Protein AF-A0AA51CEB9-F1 (afdb_monomer_lite)

Sequence (154 aa):
MEEKLNSEQMKLLSGMMGAEGSDALRMMERIDRLRRLFGNTETQKSQEIQTNEASVPESPFGSDRGENILFSAIPFLDLEFQKNIFVIARLMELRRVLDGTKLEVRERQEDPAFRRHNMLRAVRPFLKTEEKAQIDSMLKIMEVKDILARKEGQ

Structure (mmCIF, N/CA/C/O backbone):
data_AF-A0AA51CEB9-F1
#
_entry.id   AF-A0AA51CEB9-F1
#
loop_
_atom_site.group_PDB
_atom_site.id
_atom_site.type_symbol
_atom_site.label_atom_id
_atom_site.label_alt_id
_atom_site.label_comp_id
_atom_site.label_asym_id
_atom_site.label_entity_id
_atom_site.label_seq_id
_atom_site.pdbx_PDB_ins_code
_atom_site.Cartn_x
_atom_site.Cartn_y
_atom_site.Cartn_z
_atom_site.occupancy
_atom_site.B_iso_or_equiv
_atom_site.auth_seq_id
_atom_site.auth_comp_id
_atom_site.auth_asym_id
_atom_site.auth_atom_id
_atom_site.pdbx_PDB_model_num
ATOM 1 N N . MET A 1 1 ? 46.979 26.161 -75.663 1.00 54.78 1 MET A N 1
ATOM 2 C CA . MET A 1 1 ? 46.659 25.828 -74.254 1.00 54.78 1 MET A CA 1
ATOM 3 C C . MET A 1 1 ? 45.313 26.424 -73.812 1.00 54.78 1 MET A C 1
ATOM 5 O O . MET A 1 1 ? 45.089 26.566 -72.622 1.00 54.78 1 MET A O 1
ATOM 9 N N . GLU A 1 2 ? 44.380 26.707 -74.731 1.00 52.12 2 GLU A N 1
ATOM 10 C CA . GLU A 1 2 ? 43.122 27.411 -74.403 1.00 52.12 2 GLU A CA 1
ATOM 11 C C . GLU A 1 2 ? 41.864 26.532 -74.560 1.00 52.12 2 GLU A C 1
ATOM 13 O O . GLU A 1 2 ? 40.857 26.775 -73.905 1.00 52.12 2 GLU A O 1
ATOM 18 N N . GLU A 1 3 ? 41.926 25.427 -75.314 1.00 53.91 3 GLU A N 1
ATOM 19 C CA . GLU A 1 3 ? 40.773 24.522 -75.496 1.00 53.91 3 GLU A CA 1
ATOM 20 C C . GLU A 1 3 ? 40.435 23.671 -74.259 1.00 53.91 3 GLU A C 1
ATOM 22 O O . GLU A 1 3 ? 39.280 23.297 -74.055 1.00 53.91 3 GLU A O 1
ATOM 27 N N . LYS A 1 4 ? 41.415 23.380 -73.389 1.00 54.91 4 LYS A N 1
ATOM 28 C CA . LYS A 1 4 ? 41.184 22.550 -72.191 1.00 54.91 4 LYS A CA 1
ATOM 29 C C . LYS A 1 4 ? 40.347 23.273 -71.130 1.00 54.91 4 LYS A C 1
ATOM 31 O O . LYS A 1 4 ? 39.456 22.654 -70.554 1.00 54.91 4 LYS A O 1
ATOM 36 N N . LEU A 1 5 ? 40.566 24.576 -70.943 1.00 53.81 5 LEU A N 1
ATOM 37 C CA . LEU A 1 5 ? 39.821 25.404 -69.984 1.00 53.81 5 LEU A CA 1
ATOM 38 C C . LEU A 1 5 ? 38.348 25.564 -70.389 1.00 53.81 5 LEU A C 1
ATOM 40 O O . LEU A 1 5 ? 37.462 25.496 -69.539 1.00 53.81 5 LEU A O 1
ATOM 44 N N . ASN A 1 6 ? 38.073 25.675 -71.691 1.00 59.41 6 ASN A N 1
ATOM 45 C CA . ASN A 1 6 ? 36.706 25.796 -72.199 1.00 59.41 6 ASN A CA 1
ATOM 46 C C . ASN A 1 6 ? 35.912 24.482 -72.048 1.00 59.41 6 ASN A C 1
ATOM 48 O O . ASN A 1 6 ? 34.707 24.495 -71.814 1.00 59.41 6 ASN A O 1
ATOM 52 N N . SER A 1 7 ? 36.592 23.329 -72.109 1.00 58.00 7 SER A N 1
ATOM 53 C CA . SER A 1 7 ? 35.965 22.017 -71.896 1.00 58.00 7 SER A CA 1
ATOM 54 C C . SER A 1 7 ? 35.548 21.772 -70.440 1.00 58.00 7 SER A C 1
ATOM 56 O O . SER A 1 7 ? 34.524 21.137 -70.189 1.00 58.00 7 SER A O 1
ATOM 58 N N . GLU A 1 8 ? 36.306 22.298 -69.474 1.00 62.88 8 GLU A N 1
ATOM 59 C CA . GLU A 1 8 ? 35.982 22.188 -68.048 1.00 62.88 8 GLU A CA 1
ATOM 60 C C . GLU A 1 8 ? 34.875 23.161 -67.650 1.00 62.88 8 GLU A C 1
ATOM 62 O O . GLU A 1 8 ? 33.958 22.767 -66.932 1.00 62.88 8 GLU A O 1
ATOM 67 N N . GLN A 1 9 ? 34.885 24.382 -68.193 1.00 58.59 9 GLN A N 1
ATOM 68 C CA . GLN A 1 9 ? 33.784 25.330 -68.020 1.00 58.59 9 GLN A CA 1
ATOM 69 C C . GLN A 1 9 ? 32.494 24.828 -68.683 1.00 58.59 9 GLN A C 1
ATOM 71 O O . GLN A 1 9 ? 31.437 24.890 -68.059 1.00 58.59 9 GLN A O 1
ATOM 76 N N . MET A 1 10 ? 32.569 24.222 -69.877 1.00 57.03 10 MET A N 1
ATOM 77 C CA . MET A 1 10 ? 31.415 23.559 -70.497 1.00 57.03 10 MET A CA 1
ATOM 78 C C . MET A 1 10 ? 30.937 22.329 -69.715 1.00 57.03 10 MET A C 1
ATOM 80 O O . MET A 1 10 ? 29.734 22.097 -69.652 1.00 57.03 10 MET A O 1
ATOM 84 N N . LYS A 1 11 ? 31.823 21.559 -69.066 1.00 61.34 11 LYS A N 1
ATOM 85 C CA . LYS A 1 11 ? 31.421 20.464 -68.161 1.00 61.34 11 LYS A CA 1
ATOM 86 C C . LYS A 1 11 ? 30.757 20.976 -66.881 1.00 61.34 11 LYS A C 1
ATOM 88 O O . LYS A 1 11 ? 29.799 20.359 -66.424 1.00 61.34 11 LYS A O 1
ATOM 93 N N . LEU A 1 12 ? 31.222 22.100 -66.331 1.00 63.62 12 LEU A N 1
ATOM 94 C CA . LEU A 1 12 ? 30.624 22.739 -65.154 1.00 63.62 12 LEU A CA 1
ATOM 95 C C . LEU A 1 12 ? 29.231 23.315 -65.472 1.00 63.62 12 LEU A C 1
ATOM 97 O O . LEU A 1 12 ? 28.290 23.096 -64.715 1.00 63.62 12 LEU A O 1
ATOM 101 N N . LEU A 1 13 ? 29.080 23.975 -66.629 1.00 55.34 13 LEU A N 1
ATOM 102 C CA . LEU A 1 13 ? 27.797 24.488 -67.133 1.00 55.34 13 LEU A CA 1
ATOM 103 C C . LEU A 1 13 ? 26.829 23.364 -67.530 1.00 55.34 13 LEU A C 1
ATOM 105 O O . LEU A 1 13 ? 25.642 23.448 -67.229 1.00 55.34 13 LEU A O 1
ATOM 109 N N . SER A 1 14 ? 27.328 22.277 -68.128 1.00 56.69 14 SER A N 1
ATOM 110 C CA . SER A 1 14 ? 26.536 21.069 -68.407 1.00 56.69 14 SER A CA 1
ATOM 111 C C . SER A 1 14 ? 26.065 20.390 -67.108 1.00 56.69 14 SER A C 1
ATOM 113 O O . SER A 1 14 ? 24.947 19.883 -67.042 1.00 56.69 14 SER A O 1
ATOM 115 N N . GLY A 1 15 ? 26.854 20.486 -66.029 1.00 55.94 15 GLY A N 1
ATOM 116 C CA . GLY A 1 15 ? 26.456 20.080 -64.678 1.00 55.94 15 GLY A CA 1
ATOM 117 C C . GLY A 1 15 ? 25.371 20.957 -64.038 1.00 55.94 15 GLY A C 1
ATOM 118 O O . GLY A 1 15 ? 24.611 20.454 -63.217 1.00 55.94 15 GLY A O 1
ATOM 119 N N . MET A 1 16 ? 25.256 22.232 -64.428 1.00 53.00 16 MET A N 1
ATOM 120 C CA . MET A 1 16 ? 24.233 23.159 -63.914 1.00 53.00 16 MET A CA 1
ATOM 121 C C . MET A 1 16 ? 22.966 23.239 -64.784 1.00 53.00 16 MET A C 1
ATOM 123 O O . MET A 1 16 ? 21.925 23.638 -64.275 1.00 53.00 16 MET A O 1
ATOM 127 N N . MET A 1 17 ? 23.012 22.832 -66.061 1.00 54.06 17 MET A N 1
ATOM 128 C CA . MET A 1 17 ? 21.844 22.805 -66.967 1.00 54.06 17 MET A CA 1
ATOM 129 C C . MET A 1 17 ? 21.327 21.393 -67.308 1.00 54.06 17 MET A C 1
ATOM 131 O O . MET A 1 17 ? 20.295 21.265 -67.960 1.00 54.06 17 MET A O 1
ATOM 135 N N . GLY A 1 18 ? 22.000 20.326 -66.862 1.00 56.22 18 GLY A N 1
ATOM 136 C CA . GLY A 1 18 ? 21.572 18.924 -67.031 1.00 56.22 18 GLY A CA 1
ATOM 137 C C . GLY A 1 18 ? 20.914 18.296 -65.791 1.00 56.22 18 GLY A C 1
ATOM 138 O O . GLY A 1 18 ? 20.774 17.070 -65.703 1.00 56.22 18 GLY A O 1
ATOM 139 N N . ALA A 1 19 ? 20.559 19.116 -64.802 1.00 54.28 19 ALA A N 1
ATOM 140 C CA . ALA A 1 19 ? 20.252 18.682 -63.439 1.00 54.28 19 ALA A CA 1
ATOM 141 C C . ALA A 1 19 ? 18.761 18.432 -63.148 1.00 54.28 19 ALA A C 1
ATOM 143 O O . ALA A 1 19 ? 18.411 18.214 -62.000 1.00 54.28 19 ALA A O 1
ATOM 144 N N . GLU A 1 20 ? 17.870 18.406 -64.142 1.00 53.31 20 GLU A N 1
ATOM 145 C CA . GLU A 1 20 ? 16.458 18.063 -63.873 1.00 53.31 20 GLU A CA 1
ATOM 146 C C . GLU A 1 20 ? 16.158 16.566 -64.079 1.00 53.31 20 GLU A C 1
ATOM 148 O O . GLU A 1 20 ? 15.314 15.998 -63.391 1.00 53.31 20 GLU A O 1
ATOM 153 N N . GLY A 1 21 ? 16.905 15.878 -64.955 1.00 52.78 21 GLY A N 1
ATOM 154 C CA . GLY A 1 21 ? 16.764 14.428 -65.177 1.00 52.78 21 GLY A CA 1
ATOM 155 C C . GLY A 1 21 ? 17.801 13.567 -64.445 1.00 52.78 21 GLY A C 1
ATOM 156 O O . GLY A 1 21 ? 17.512 12.437 -64.050 1.00 52.78 21 GLY A O 1
ATOM 157 N N . SER A 1 22 ? 19.015 14.089 -64.237 1.00 59.44 22 SER A N 1
ATOM 158 C CA . SER A 1 22 ? 20.111 13.349 -63.590 1.00 59.44 22 SER A CA 1
ATOM 159 C C . SER A 1 22 ? 19.979 13.300 -62.067 1.00 59.44 22 SER A C 1
A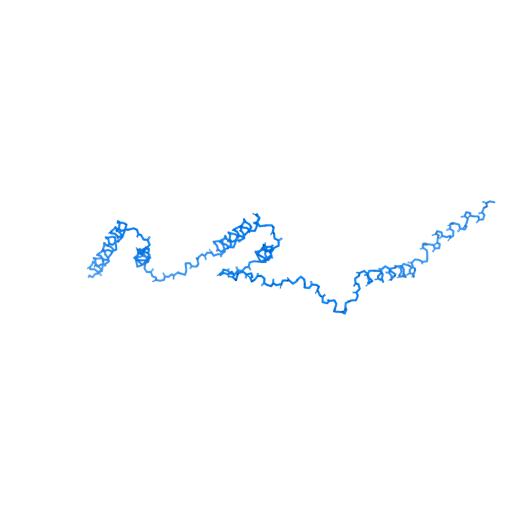TOM 161 O O . SER A 1 22 ? 20.295 12.270 -61.465 1.00 59.44 22 SER A O 1
ATOM 163 N N . ASP A 1 23 ? 19.438 14.356 -61.452 1.00 62.22 23 ASP A N 1
ATOM 164 C CA . ASP A 1 23 ? 19.092 14.350 -60.030 1.00 62.22 23 ASP A CA 1
ATOM 165 C C . ASP A 1 23 ? 17.928 13.406 -59.747 1.00 62.22 23 ASP A C 1
ATOM 167 O O . ASP A 1 23 ? 17.982 12.679 -58.760 1.00 62.22 23 ASP A O 1
ATOM 171 N N . ALA A 1 24 ? 16.942 13.302 -60.645 1.00 65.19 24 ALA A N 1
ATOM 172 C CA . ALA A 1 24 ? 15.870 12.316 -60.524 1.00 65.19 24 ALA A CA 1
ATOM 173 C C . ALA A 1 24 ? 16.406 10.874 -60.580 1.00 65.19 24 ALA A C 1
ATOM 175 O O . ALA A 1 24 ? 16.020 10.048 -59.758 1.00 65.19 24 ALA A O 1
ATOM 176 N N . LEU A 1 25 ? 17.350 10.574 -61.482 1.00 70.25 25 LEU A N 1
ATOM 177 C CA . LEU A 1 25 ? 17.978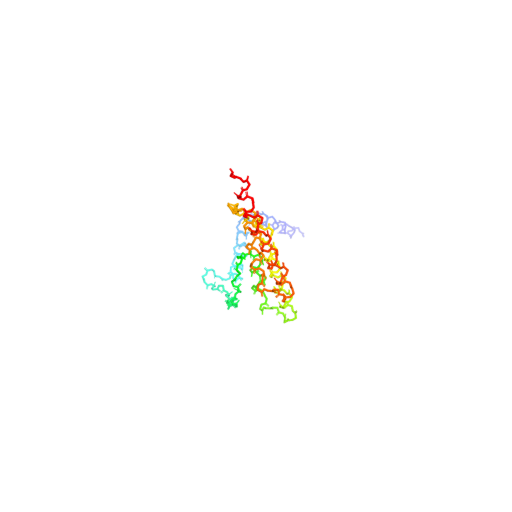 9.248 -61.577 1.00 70.25 25 LEU A CA 1
ATOM 178 C C . LEU A 1 25 ? 18.868 8.935 -60.368 1.00 70.25 25 LEU A C 1
ATOM 180 O O . LEU A 1 25 ? 18.806 7.833 -59.829 1.00 70.25 25 LEU A O 1
ATOM 184 N N . ARG A 1 26 ? 19.652 9.906 -59.885 1.00 71.12 26 ARG A N 1
ATOM 185 C CA . ARG A 1 26 ? 20.446 9.758 -58.653 1.00 71.12 26 ARG A CA 1
ATOM 186 C C . ARG A 1 26 ? 19.570 9.618 -57.416 1.00 71.12 26 ARG A C 1
ATOM 188 O O . ARG A 1 26 ? 19.906 8.863 -56.505 1.00 71.12 26 ARG A O 1
ATOM 195 N N . MET A 1 27 ? 18.457 10.339 -57.362 1.00 72.75 27 MET A N 1
ATOM 196 C CA . MET A 1 27 ? 17.473 10.236 -56.292 1.00 72.75 27 MET A CA 1
ATOM 197 C C . MET A 1 27 ? 16.765 8.882 -56.345 1.00 72.75 27 MET A C 1
ATOM 199 O O . MET A 1 27 ? 16.615 8.252 -55.305 1.00 72.75 27 MET A O 1
ATOM 203 N N . MET A 1 28 ? 16.436 8.382 -57.536 1.00 76.75 28 MET A N 1
ATOM 204 C CA . MET A 1 28 ? 15.872 7.048 -57.744 1.00 76.75 28 MET A CA 1
ATOM 205 C C . MET A 1 28 ? 16.865 5.947 -57.344 1.00 76.75 28 MET A C 1
ATOM 207 O O . MET A 1 28 ? 16.482 5.022 -56.640 1.00 76.75 28 MET A O 1
ATOM 211 N N . GLU A 1 29 ? 18.156 6.094 -57.653 1.00 76.62 29 GLU A N 1
ATOM 212 C CA . GLU A 1 29 ? 19.204 5.168 -57.203 1.00 76.62 29 GLU A CA 1
ATOM 213 C C . GLU A 1 29 ? 19.377 5.191 -55.673 1.00 76.62 29 GLU A C 1
ATOM 215 O O . GLU A 1 29 ? 19.557 4.151 -55.037 1.00 76.62 29 GLU A O 1
ATOM 220 N N . ARG A 1 30 ? 19.288 6.373 -55.047 1.00 79.38 30 ARG A N 1
ATOM 221 C CA . ARG A 1 30 ? 19.275 6.510 -53.581 1.00 79.38 30 ARG A CA 1
ATOM 222 C C . ARG A 1 30 ? 18.029 5.873 -52.973 1.00 79.38 30 ARG A C 1
ATOM 224 O O . ARG A 1 30 ? 18.155 5.206 -51.953 1.00 79.38 30 ARG A O 1
ATOM 231 N N . ILE A 1 31 ? 16.863 6.035 -53.598 1.00 77.56 31 ILE A N 1
ATOM 232 C CA . ILE A 1 31 ? 15.609 5.391 -53.192 1.00 77.56 31 ILE A CA 1
ATOM 233 C C . ILE A 1 31 ? 15.717 3.876 -53.347 1.00 77.56 31 ILE A C 1
ATOM 235 O O . ILE A 1 31 ? 15.295 3.173 -52.444 1.00 77.56 31 ILE A O 1
ATOM 239 N N . ASP A 1 32 ? 16.340 3.357 -54.404 1.00 77.75 32 ASP A N 1
ATOM 240 C CA . ASP A 1 32 ? 16.571 1.920 -54.575 1.00 77.75 32 ASP A CA 1
ATOM 241 C C . ASP A 1 32 ? 17.569 1.369 -53.553 1.00 77.75 32 ASP A C 1
ATOM 243 O O . ASP A 1 32 ? 17.373 0.278 -53.020 1.00 77.75 32 ASP A O 1
ATOM 247 N N . ARG A 1 33 ? 18.623 2.121 -53.212 1.00 79.19 33 ARG A N 1
ATOM 248 C CA . ARG A 1 33 ? 19.543 1.748 -52.124 1.00 79.19 33 ARG A CA 1
ATOM 249 C C . ARG A 1 33 ? 18.846 1.776 -50.767 1.00 79.19 33 ARG A C 1
ATOM 251 O O . ARG A 1 33 ? 19.018 0.836 -50.000 1.00 79.19 33 ARG A O 1
ATOM 258 N N . LEU A 1 34 ? 18.033 2.796 -50.488 1.00 76.25 34 LEU A N 1
ATOM 259 C CA . LEU A 1 34 ? 17.194 2.856 -49.290 1.00 76.25 34 LEU A CA 1
ATOM 260 C C . LEU A 1 34 ? 16.199 1.697 -49.287 1.00 76.25 34 LEU A C 1
ATOM 262 O O . LEU A 1 34 ? 16.109 0.993 -48.299 1.00 76.25 34 LEU A O 1
ATOM 266 N N . ARG A 1 35 ? 15.536 1.405 -50.402 1.00 74.25 35 ARG A N 1
ATOM 267 C CA . ARG A 1 35 ? 14.608 0.282 -50.545 1.00 74.25 35 ARG A CA 1
ATOM 268 C C . ARG A 1 35 ? 15.297 -1.069 -50.388 1.00 74.25 35 ARG A C 1
ATOM 270 O O . ARG A 1 35 ? 14.653 -1.993 -49.927 1.00 74.25 35 ARG A O 1
ATOM 277 N N . ARG A 1 36 ? 16.582 -1.202 -50.732 1.00 75.44 36 ARG A N 1
ATOM 278 C CA . ARG A 1 36 ? 17.392 -2.406 -50.465 1.00 75.44 36 ARG A CA 1
ATOM 279 C C . ARG A 1 36 ? 17.836 -2.504 -49.004 1.00 75.44 36 ARG A C 1
ATOM 281 O O . ARG A 1 36 ? 17.847 -3.603 -48.465 1.00 75.44 36 ARG A O 1
ATOM 288 N N . LEU A 1 37 ? 18.169 -1.381 -48.364 1.00 69.88 37 LEU A N 1
ATOM 289 C CA . LEU A 1 37 ? 18.468 -1.312 -46.925 1.00 69.88 37 LEU A CA 1
ATOM 290 C C . LEU A 1 37 ? 17.214 -1.556 -46.069 1.00 69.88 37 LEU A C 1
ATOM 292 O O . LEU A 1 37 ? 17.292 -2.201 -45.031 1.00 69.88 37 LEU A O 1
ATOM 296 N N . PHE A 1 38 ? 16.061 -1.089 -46.544 1.00 72.62 38 PHE A N 1
ATOM 297 C CA . PHE A 1 38 ? 14.728 -1.248 -45.963 1.00 72.62 38 PHE A CA 1
ATOM 298 C C . PHE A 1 38 ? 13.905 -2.325 -46.695 1.00 72.62 38 PHE A C 1
ATOM 300 O O . PHE A 1 38 ? 12.682 -2.231 -46.732 1.00 72.62 38 PHE A O 1
ATOM 307 N N . GLY A 1 39 ? 14.580 -3.306 -47.317 1.00 50.44 39 GLY A N 1
ATOM 308 C CA . GLY A 1 39 ? 14.021 -4.375 -48.157 1.00 50.44 39 GLY A CA 1
ATOM 309 C C . GLY A 1 39 ? 12.567 -4.753 -47.871 1.00 50.44 39 GLY A C 1
ATOM 310 O O . GLY A 1 39 ? 12.279 -5.294 -46.813 1.00 50.44 39 GLY A O 1
ATOM 311 N N . ASN A 1 40 ? 11.706 -4.535 -48.871 1.00 52.56 40 ASN A N 1
ATOM 312 C CA . ASN A 1 40 ? 10.358 -5.087 -49.045 1.00 52.56 40 ASN A CA 1
ATOM 313 C C . ASN A 1 40 ? 9.400 -4.977 -47.843 1.00 52.56 40 ASN A C 1
ATOM 315 O O . ASN A 1 40 ? 9.337 -5.839 -46.971 1.00 52.56 40 ASN A O 1
ATOM 319 N N . THR A 1 41 ? 8.492 -4.003 -47.928 1.00 48.59 41 THR A N 1
ATOM 320 C CA . THR A 1 41 ? 7.198 -3.983 -47.226 1.00 48.59 41 THR A CA 1
ATOM 321 C C . THR A 1 41 ? 6.216 -5.031 -47.776 1.00 48.59 41 THR A C 1
ATOM 323 O O . THR A 1 41 ? 5.055 -4.733 -48.031 1.00 48.59 41 THR A O 1
ATOM 326 N N . GLU A 1 42 ? 6.671 -6.268 -47.955 1.00 47.44 42 GLU A N 1
ATOM 327 C CA . GLU A 1 42 ? 5.807 -7.445 -47.932 1.00 47.44 42 GLU A CA 1
ATOM 328 C C . GLU A 1 42 ? 6.242 -8.263 -46.728 1.00 47.44 42 GLU A C 1
ATOM 330 O O . GLU A 1 42 ? 7.239 -8.979 -46.771 1.00 47.44 42 GLU A O 1
ATOM 335 N N . THR A 1 43 ? 5.510 -8.084 -45.625 1.00 46.16 43 THR A N 1
ATOM 336 C CA . THR A 1 43 ? 5.580 -8.934 -44.431 1.00 46.16 43 THR A CA 1
ATOM 337 C C . THR A 1 43 ? 6.997 -9.359 -44.051 1.00 46.16 43 THR A C 1
ATOM 339 O O . THR A 1 43 ? 7.269 -10.536 -43.811 1.00 46.16 43 THR A O 1
ATOM 342 N N . GLN A 1 44 ? 7.899 -8.392 -43.864 1.00 36.69 44 GLN A N 1
ATOM 343 C CA . GLN A 1 44 ? 8.747 -8.530 -42.693 1.00 36.69 44 GLN A CA 1
ATOM 344 C C . GLN A 1 44 ? 7.763 -8.541 -41.534 1.00 36.69 44 GLN A C 1
ATOM 346 O O . GLN A 1 44 ? 7.277 -7.498 -41.100 1.00 36.69 44 GLN A O 1
ATOM 351 N N . LYS A 1 45 ? 7.409 -9.760 -41.089 1.00 39.22 45 LYS A N 1
ATOM 352 C CA . LYS A 1 45 ? 7.149 -10.001 -39.680 1.00 39.22 45 LYS A CA 1
ATOM 353 C C . LYS A 1 45 ? 8.144 -9.090 -38.997 1.00 39.22 45 LYS A C 1
ATOM 355 O O . LYS A 1 45 ? 9.353 -9.292 -39.162 1.00 39.22 45 LYS A O 1
ATOM 360 N N . SER A 1 46 ? 7.631 -8.062 -38.320 1.00 37.38 46 SER A N 1
ATOM 361 C CA . SER A 1 46 ? 8.327 -7.479 -37.194 1.00 37.38 46 SER A CA 1
ATOM 362 C C . SER A 1 46 ? 9.079 -8.649 -36.593 1.00 37.38 46 SER A C 1
ATOM 364 O O . SER A 1 46 ? 8.473 -9.710 -36.387 1.00 37.38 46 SER A O 1
ATOM 366 N N . GLN A 1 47 ? 10.395 -8.544 -36.435 1.00 36.22 47 GLN A N 1
ATOM 367 C CA . GLN A 1 47 ? 10.975 -9.362 -35.398 1.00 36.22 47 GLN A CA 1
ATOM 368 C C . GLN A 1 47 ? 10.156 -8.957 -34.178 1.00 36.22 47 GLN A C 1
ATOM 370 O O . GLN A 1 47 ? 10.356 -7.890 -33.603 1.00 36.22 47 GLN A O 1
ATOM 375 N N . GLU A 1 48 ? 9.120 -9.751 -33.894 1.00 34.56 48 GLU A N 1
ATOM 376 C CA . GLU A 1 48 ? 8.685 -10.051 -32.567 1.00 34.56 48 GLU A CA 1
ATOM 377 C C . GLU A 1 48 ? 10.027 -10.366 -31.928 1.00 34.56 48 GLU A C 1
ATOM 379 O O . GLU A 1 48 ? 10.555 -11.475 -32.001 1.00 34.56 48 GLU A O 1
ATOM 384 N N . ILE A 1 49 ? 10.621 -9.327 -31.325 1.00 40.97 49 ILE A N 1
ATOM 385 C CA . ILE A 1 49 ? 11.030 -9.448 -29.945 1.00 40.97 49 ILE A CA 1
ATOM 386 C C . ILE A 1 49 ? 9.920 -10.314 -29.400 1.00 40.97 49 ILE A C 1
ATOM 388 O O . ILE A 1 49 ? 8.772 -9.865 -29.357 1.00 40.97 49 ILE A O 1
ATOM 392 N N . GLN A 1 50 ? 10.214 -11.599 -29.219 1.00 40.69 50 GLN A N 1
ATOM 393 C CA . GLN A 1 50 ? 9.335 -12.460 -28.477 1.00 40.69 50 GLN A CA 1
ATOM 394 C C . GLN A 1 50 ? 9.350 -11.801 -27.106 1.00 40.69 50 GLN A C 1
ATOM 396 O O . GLN A 1 50 ? 10.097 -12.177 -26.209 1.00 40.69 50 GLN A O 1
ATOM 401 N N . THR A 1 51 ? 8.507 -10.785 -26.945 1.00 43.81 51 THR A N 1
ATOM 402 C CA . THR A 1 51 ? 7.674 -10.645 -25.793 1.00 43.81 51 THR A CA 1
ATOM 403 C C . THR A 1 51 ? 6.903 -11.960 -25.795 1.00 43.81 51 THR A C 1
ATOM 405 O O . THR A 1 51 ? 5.731 -12.026 -26.140 1.00 43.81 51 THR A O 1
ATOM 408 N N . ASN A 1 52 ? 7.581 -13.043 -25.380 1.00 41.47 52 ASN A N 1
ATOM 409 C CA . ASN A 1 52 ? 7.034 -13.811 -24.291 1.00 41.47 52 ASN A CA 1
ATOM 410 C C . ASN A 1 52 ? 6.510 -12.721 -23.385 1.00 41.47 52 ASN A C 1
ATOM 412 O O . ASN A 1 52 ? 7.305 -11.931 -22.866 1.00 41.47 52 ASN A O 1
ATOM 416 N N . GLU A 1 53 ? 5.195 -12.539 -23.415 1.00 47.16 53 GLU A N 1
ATOM 417 C CA . GLU A 1 53 ? 4.488 -11.754 -22.440 1.00 47.16 53 GLU A CA 1
ATOM 418 C C . GLU A 1 53 ? 4.917 -12.402 -21.131 1.00 47.16 53 GLU A C 1
ATOM 420 O O . GLU A 1 53 ? 4.345 -13.388 -20.676 1.00 47.16 53 GLU A O 1
ATOM 425 N N . ALA A 1 54 ? 6.060 -11.958 -20.607 1.00 45.47 54 ALA A N 1
ATOM 426 C CA . ALA A 1 54 ? 6.523 -12.243 -19.281 1.00 45.47 54 ALA A CA 1
ATOM 427 C C . ALA A 1 54 ? 5.478 -11.501 -18.493 1.00 45.47 54 ALA A C 1
ATOM 429 O O . ALA A 1 54 ? 5.612 -10.291 -18.340 1.00 45.47 54 ALA A O 1
ATOM 430 N N . SER A 1 55 ? 4.377 -12.221 -18.249 1.00 51.75 55 SER A N 1
ATOM 431 C CA . SER A 1 55 ? 3.052 -11.735 -17.906 1.00 51.75 55 SER A CA 1
ATOM 432 C C . SER A 1 55 ? 3.237 -10.469 -17.109 1.00 51.75 55 SER A C 1
ATOM 434 O O . SER A 1 55 ? 3.615 -10.562 -15.938 1.00 51.75 55 SER A O 1
ATOM 436 N N . VAL A 1 56 ? 3.143 -9.311 -17.781 1.00 57.06 56 VAL A N 1
ATOM 437 C CA . VAL A 1 56 ? 3.341 -8.036 -17.099 1.00 57.06 56 VAL A CA 1
ATOM 438 C C . VAL A 1 56 ? 2.260 -8.084 -16.042 1.00 57.06 56 VAL A C 1
ATOM 440 O O . VAL A 1 56 ? 1.097 -8.208 -16.432 1.00 57.06 56 VAL A O 1
ATOM 443 N N . PRO A 1 57 ? 2.614 -8.171 -14.747 1.00 60.66 57 PRO A N 1
ATOM 444 C CA . PRO A 1 57 ? 1.628 -8.458 -13.724 1.00 60.66 57 PRO A CA 1
ATOM 445 C C . PRO A 1 57 ? 0.533 -7.414 -13.878 1.00 60.66 57 PRO A C 1
ATOM 447 O O . PRO A 1 57 ? 0.830 -6.220 -13.808 1.00 60.66 57 PRO A O 1
ATOM 450 N N . GLU A 1 58 ? -0.684 -7.869 -14.207 1.00 63.78 58 GLU A N 1
ATOM 451 C CA . GLU A 1 58 ? -1.789 -6.965 -14.501 1.00 63.78 58 GLU A CA 1
ATOM 452 C C . GLU A 1 58 ? -1.918 -6.010 -13.324 1.00 63.78 58 GLU A C 1
ATOM 454 O O . GLU A 1 58 ? -2.133 -6.415 -12.176 1.00 63.78 58 GLU A O 1
ATOM 459 N N . SER A 1 59 ? -1.695 -4.732 -13.610 1.00 69.31 59 SER A N 1
ATOM 460 C CA . SER A 1 59 ? -1.739 -3.709 -12.588 1.00 69.31 59 SER A CA 1
ATOM 461 C C . SER A 1 59 ? -3.171 -3.632 -12.044 1.00 69.31 59 SER A C 1
ATOM 463 O O . SER A 1 59 ? -4.096 -3.333 -12.807 1.00 69.31 59 SER A O 1
ATOM 465 N N . PRO A 1 60 ? -3.386 -3.804 -10.727 1.00 66.75 60 PRO A N 1
ATOM 466 C CA . PRO A 1 60 ? -4.700 -3.632 -10.115 1.00 66.75 60 PRO A CA 1
ATOM 467 C C . PRO A 1 60 ? -5.195 -2.175 -10.167 1.00 66.75 60 PRO A C 1
ATOM 469 O O . PRO A 1 60 ? -6.328 -1.907 -9.773 1.00 66.75 60 PRO A O 1
ATOM 472 N N . PHE A 1 61 ? -4.370 -1.230 -10.635 1.00 67.62 61 PHE A N 1
ATOM 473 C CA . PHE A 1 61 ? -4.679 0.197 -10.696 1.00 67.62 61 PHE A CA 1
ATOM 474 C C . PHE A 1 61 ? -4.621 0.787 -12.119 1.00 67.62 61 PHE A C 1
ATOM 476 O O . PHE A 1 61 ? -4.563 2.013 -12.301 1.00 67.62 61 PHE A O 1
ATOM 483 N N . GLY A 1 62 ? -4.603 -0.077 -13.139 1.00 67.94 62 GLY A N 1
ATOM 484 C CA . GLY A 1 62 ? -4.313 0.310 -14.519 1.00 67.94 62 GLY A CA 1
ATOM 485 C C . GLY A 1 62 ? -2.854 0.738 -14.703 1.00 67.94 62 GLY A C 1
ATOM 486 O O . GLY A 1 62 ? -2.086 0.836 -13.747 1.00 67.94 62 GLY A O 1
ATOM 487 N N . SER A 1 63 ? -2.449 0.995 -15.938 1.00 67.56 63 SER A N 1
ATOM 488 C CA . SER A 1 63 ? -1.047 1.257 -16.270 1.00 67.56 63 SER A CA 1
ATOM 489 C C . SER A 1 63 ? -0.906 2.441 -17.215 1.00 67.56 63 SER A C 1
ATOM 491 O O . SER A 1 63 ? -1.604 2.494 -18.230 1.00 67.56 63 SER A O 1
ATOM 493 N N . ASP A 1 64 ? 0.021 3.348 -16.925 1.00 79.69 64 ASP A N 1
ATOM 494 C CA . ASP A 1 64 ? 0.469 4.343 -17.897 1.00 79.69 64 ASP A CA 1
ATOM 495 C C . ASP A 1 64 ? 1.455 3.731 -18.914 1.00 79.69 64 ASP A C 1
ATOM 497 O O . ASP A 1 64 ? 2.123 2.728 -18.651 1.00 79.69 64 ASP A O 1
ATOM 501 N N . ARG A 1 65 ? 1.582 4.345 -20.097 1.00 81.56 65 ARG A N 1
ATOM 502 C CA . ARG A 1 65 ? 2.501 3.887 -21.150 1.00 81.56 65 ARG A CA 1
ATOM 503 C C . ARG A 1 65 ? 3.949 3.831 -20.654 1.00 81.56 65 ARG A C 1
ATOM 505 O O . ARG A 1 65 ? 4.666 2.901 -21.015 1.00 81.56 65 ARG A O 1
ATOM 512 N N . GLY A 1 66 ? 4.371 4.796 -19.831 1.00 80.38 66 GLY A N 1
ATOM 513 C CA . GLY A 1 66 ? 5.708 4.797 -19.230 1.00 80.38 66 GLY A CA 1
ATOM 514 C C . GLY A 1 66 ? 5.915 3.647 -18.240 1.00 80.38 66 GLY A C 1
ATOM 515 O O . GLY A 1 66 ? 6.948 2.983 -18.275 1.00 80.38 66 GLY A O 1
ATOM 516 N N . GLU A 1 67 ? 4.908 3.365 -17.411 1.00 84.94 67 GLU A N 1
ATOM 517 C CA . GLU A 1 67 ? 4.915 2.263 -16.437 1.00 84.94 67 GLU A CA 1
ATOM 518 C C . GLU A 1 67 ? 4.996 0.903 -17.149 1.00 84.94 67 GLU A C 1
ATOM 520 O O . GLU A 1 67 ? 5.821 0.067 -16.790 1.00 84.94 67 GLU A O 1
ATOM 525 N N . ASN A 1 68 ? 4.227 0.711 -18.224 1.00 84.44 68 ASN A N 1
ATOM 526 C CA . ASN A 1 68 ? 4.245 -0.522 -19.018 1.00 84.44 68 ASN A CA 1
ATOM 527 C C . ASN A 1 68 ? 5.597 -0.801 -19.667 1.00 84.44 68 ASN A C 1
ATOM 529 O O . ASN A 1 68 ? 6.068 -1.938 -19.647 1.00 84.44 68 ASN A O 1
ATOM 533 N N . ILE A 1 69 ? 6.241 0.233 -20.214 1.00 86.69 69 ILE A N 1
ATOM 534 C CA . ILE A 1 69 ? 7.581 0.095 -20.787 1.00 86.69 69 ILE A CA 1
ATOM 535 C C . ILE A 1 69 ? 8.570 -0.323 -19.693 1.00 86.69 69 ILE A C 1
ATOM 537 O O . ILE A 1 69 ? 9.335 -1.264 -19.902 1.00 86.69 69 ILE A O 1
ATOM 541 N N . LEU A 1 70 ? 8.514 0.302 -18.511 1.00 86.69 70 LEU A N 1
ATOM 542 C CA . LEU A 1 70 ? 9.372 -0.066 -17.382 1.00 86.69 70 LEU A CA 1
ATOM 543 C C . LEU A 1 70 ? 9.152 -1.517 -16.947 1.00 86.69 70 LEU A C 1
ATOM 545 O O . LEU A 1 70 ? 10.125 -2.261 -16.851 1.00 86.69 70 LEU A O 1
ATOM 549 N N . PHE A 1 71 ? 7.904 -1.951 -16.748 1.00 88.19 71 PHE A N 1
ATOM 550 C CA . PHE A 1 71 ? 7.615 -3.334 -16.361 1.00 88.19 71 PHE A CA 1
ATOM 551 C C . PHE A 1 71 ? 8.050 -4.345 -17.426 1.00 88.19 71 PHE A C 1
ATOM 553 O O . PHE A 1 71 ? 8.620 -5.378 -17.080 1.00 88.19 71 PHE A O 1
ATOM 560 N N . SER A 1 72 ? 7.857 -4.027 -18.710 1.00 87.50 72 SER A N 1
ATOM 561 C CA . SER A 1 72 ? 8.301 -4.882 -19.817 1.00 87.50 72 SER A CA 1
ATOM 562 C C . SER A 1 72 ? 9.825 -4.997 -19.915 1.00 87.50 72 SER A C 1
ATOM 564 O O . SER A 1 72 ? 10.329 -6.008 -20.392 1.00 87.50 72 SER A O 1
ATOM 566 N N . ALA A 1 73 ? 10.566 -3.989 -19.443 1.00 88.00 73 ALA A N 1
ATOM 567 C CA . ALA A 1 73 ? 12.023 -3.976 -19.476 1.00 88.00 73 ALA A CA 1
ATOM 568 C C . ALA A 1 73 ? 12.658 -4.782 -18.328 1.00 88.00 73 ALA A C 1
ATOM 570 O O . ALA A 1 73 ? 13.771 -5.276 -18.493 1.00 88.00 73 ALA A O 1
ATOM 571 N N . ILE A 1 74 ? 11.968 -4.951 -17.187 1.00 88.56 74 ILE A N 1
ATOM 572 C CA . ILE A 1 74 ? 12.508 -5.613 -15.980 1.00 88.56 74 ILE A CA 1
ATOM 573 C C . ILE A 1 74 ? 13.106 -7.000 -16.266 1.00 88.56 74 ILE A C 1
ATOM 575 O O . ILE A 1 74 ? 14.235 -7.223 -15.835 1.00 88.56 74 ILE A O 1
ATOM 579 N N . PRO A 1 75 ? 12.449 -7.918 -17.002 1.00 88.62 75 PRO A N 1
ATOM 580 C CA . PRO A 1 75 ? 13.009 -9.246 -17.273 1.00 88.62 75 PRO A CA 1
ATOM 581 C C . PRO A 1 75 ? 14.343 -9.228 -18.034 1.00 88.62 75 PRO A C 1
ATOM 583 O O . PRO A 1 75 ? 15.070 -10.218 -18.003 1.00 88.62 75 PRO A O 1
ATOM 586 N N . PHE A 1 76 ? 14.665 -8.121 -18.709 1.00 91.69 76 PHE A N 1
ATOM 587 C CA . PHE A 1 76 ? 15.877 -7.952 -19.511 1.00 91.69 76 PHE A CA 1
ATOM 588 C C . PHE A 1 76 ? 17.009 -7.229 -18.765 1.00 91.69 76 PHE A C 1
ATOM 590 O O . PHE A 1 76 ? 18.086 -7.049 -19.328 1.00 91.69 76 PHE A O 1
ATOM 597 N N . LEU A 1 77 ? 16.781 -6.797 -17.520 1.00 89.88 77 LEU A N 1
ATOM 598 C CA . LEU A 1 77 ? 17.806 -6.169 -16.683 1.00 89.88 77 LEU A CA 1
ATOM 599 C C . LEU A 1 77 ? 18.631 -7.214 -15.929 1.00 89.88 77 LEU A C 1
ATOM 601 O O . LEU A 1 77 ? 18.141 -8.306 -15.637 1.00 89.88 77 LEU A O 1
ATOM 605 N N . ASP A 1 78 ? 19.846 -6.845 -15.519 1.00 92.38 78 ASP A N 1
ATOM 606 C CA . ASP A 1 78 ? 20.623 -7.666 -14.589 1.00 92.38 78 ASP A CA 1
ATOM 607 C C . ASP A 1 78 ? 19.893 -7.806 -13.250 1.00 92.38 78 ASP A C 1
ATOM 609 O O . ASP A 1 78 ? 19.224 -6.879 -12.778 1.00 92.38 78 ASP A O 1
ATOM 613 N N . LEU A 1 79 ? 20.062 -8.962 -12.605 1.00 87.50 79 LEU A N 1
ATOM 614 C CA . LEU A 1 79 ? 19.371 -9.325 -11.364 1.00 87.50 79 LEU A CA 1
ATOM 615 C C . LEU A 1 79 ? 19.520 -8.265 -10.255 1.00 87.50 79 LEU A C 1
ATOM 617 O O . LEU A 1 79 ? 18.583 -8.035 -9.489 1.00 87.50 79 LEU A O 1
ATOM 621 N N . GLU A 1 80 ? 20.675 -7.595 -10.197 1.00 89.06 80 GLU A N 1
ATOM 622 C CA . GLU A 1 80 ? 20.955 -6.504 -9.256 1.00 89.06 80 GLU A CA 1
ATOM 623 C C . GLU A 1 80 ? 19.978 -5.324 -9.414 1.00 89.06 80 GLU A C 1
ATOM 625 O O . GLU A 1 80 ? 19.560 -4.713 -8.426 1.00 89.06 80 GLU A O 1
ATOM 630 N N . PHE A 1 81 ? 19.550 -5.036 -10.644 1.00 87.69 81 PHE A N 1
ATOM 631 C CA . PHE A 1 81 ? 18.673 -3.911 -10.959 1.00 87.69 81 PHE A CA 1
ATOM 632 C C . PHE A 1 81 ? 17.196 -4.295 -11.009 1.00 87.69 81 PHE A C 1
ATOM 634 O O . PHE A 1 81 ? 16.354 -3.454 -10.691 1.00 87.69 81 PHE A O 1
ATOM 641 N N . GLN A 1 82 ? 16.859 -5.548 -11.333 1.00 88.81 82 GLN A N 1
ATOM 642 C CA . GLN A 1 82 ? 15.467 -6.001 -11.465 1.00 88.81 82 GLN A CA 1
ATOM 643 C C . GLN A 1 82 ? 14.612 -5.658 -10.240 1.00 88.81 82 GLN A C 1
ATOM 645 O O . GLN A 1 82 ? 13.543 -5.062 -10.373 1.00 88.81 82 GLN A O 1
ATOM 650 N N . LYS A 1 83 ? 15.100 -5.979 -9.033 1.00 89.50 83 LYS A N 1
ATOM 651 C CA . LYS A 1 83 ? 14.368 -5.727 -7.782 1.00 89.50 83 LYS A CA 1
ATOM 652 C C . LYS A 1 83 ? 14.141 -4.235 -7.543 1.00 89.50 83 LYS A C 1
ATOM 654 O O . LYS A 1 83 ? 13.039 -3.830 -7.180 1.00 89.50 83 LYS A O 1
ATOM 659 N N . ASN A 1 84 ? 15.178 -3.424 -7.740 1.00 90.25 84 ASN A N 1
ATOM 660 C CA . ASN A 1 84 ? 15.117 -1.988 -7.480 1.00 90.25 84 ASN A CA 1
ATOM 661 C C . ASN A 1 84 ? 14.176 -1.295 -8.472 1.00 90.25 84 ASN A C 1
ATOM 663 O O . ASN A 1 84 ? 13.318 -0.515 -8.064 1.00 90.25 84 ASN A O 1
ATOM 667 N N . ILE A 1 85 ? 14.276 -1.639 -9.758 1.00 89.38 85 ILE A N 1
ATOM 668 C CA . ILE A 1 85 ? 13.409 -1.091 -10.804 1.00 89.38 85 ILE A CA 1
ATOM 669 C C . ILE A 1 85 ? 11.961 -1.553 -10.628 1.00 89.38 85 ILE A C 1
ATOM 671 O O . ILE A 1 85 ? 11.056 -0.737 -10.779 1.00 89.38 85 ILE A O 1
ATOM 675 N N . PHE A 1 86 ? 11.720 -2.802 -10.218 1.00 90.00 86 PHE A N 1
ATOM 676 C CA . PHE A 1 86 ? 10.373 -3.282 -9.896 1.00 90.00 86 PHE A CA 1
ATOM 677 C C . PHE A 1 86 ? 9.716 -2.462 -8.778 1.00 90.00 86 PHE A C 1
ATOM 679 O O . PHE A 1 86 ? 8.571 -2.029 -8.911 1.00 90.00 86 PHE A O 1
ATOM 686 N N . VAL A 1 87 ? 10.447 -2.200 -7.689 1.00 90.50 87 VAL A N 1
ATOM 687 C CA . VAL A 1 87 ? 9.942 -1.379 -6.577 1.00 90.50 87 VAL A CA 1
ATOM 688 C C . VAL A 1 87 ? 9.661 0.051 -7.037 1.00 90.50 87 VAL A C 1
ATOM 690 O O . VAL A 1 87 ? 8.610 0.596 -6.707 1.00 90.50 87 VAL A O 1
ATOM 693 N N . ILE A 1 88 ? 10.558 0.648 -7.824 1.00 90.00 88 ILE A N 1
ATOM 694 C CA . ILE A 1 88 ? 10.375 2.005 -8.357 1.00 90.00 88 ILE A CA 1
ATOM 695 C C . ILE A 1 88 ? 9.144 2.072 -9.265 1.00 90.00 88 ILE A C 1
ATOM 697 O O . ILE A 1 88 ? 8.300 2.941 -9.062 1.00 90.00 88 ILE A O 1
ATOM 701 N N . ALA A 1 89 ? 8.994 1.140 -10.210 1.00 88.06 89 ALA A N 1
ATOM 702 C CA . ALA A 1 89 ? 7.841 1.085 -11.106 1.00 88.06 89 ALA A CA 1
ATOM 703 C C . ALA A 1 89 ? 6.524 0.954 -10.320 1.00 88.06 89 ALA A C 1
ATOM 705 O O . ALA A 1 89 ? 5.557 1.661 -10.601 1.00 88.06 89 ALA A O 1
ATOM 706 N N . ARG A 1 90 ? 6.510 0.141 -9.254 1.00 88.75 90 ARG A N 1
ATOM 707 C CA . ARG A 1 90 ? 5.340 0.002 -8.377 1.00 88.75 90 ARG A CA 1
ATOM 708 C C . ARG A 1 90 ? 5.043 1.263 -7.564 1.00 88.75 90 ARG A C 1
ATOM 710 O O . ARG A 1 90 ? 3.881 1.611 -7.372 1.00 88.75 90 ARG A O 1
ATOM 717 N N . LEU A 1 91 ? 6.072 1.961 -7.088 1.00 88.38 91 LEU A N 1
ATOM 718 C CA . LEU A 1 91 ? 5.913 3.245 -6.401 1.00 88.38 91 LEU A CA 1
ATOM 719 C C . LEU A 1 91 ? 5.397 4.335 -7.344 1.00 88.38 91 LEU A C 1
ATOM 721 O O . LEU A 1 91 ? 4.593 5.158 -6.917 1.00 88.38 91 LEU A O 1
ATOM 725 N N . MET A 1 92 ? 5.824 4.334 -8.609 1.00 84.81 92 MET A N 1
ATOM 726 C CA . MET A 1 92 ? 5.317 5.257 -9.629 1.00 84.81 92 MET A CA 1
ATOM 727 C C . MET A 1 92 ? 3.824 5.042 -9.881 1.00 84.81 92 MET A C 1
ATOM 729 O O . MET A 1 92 ? 3.063 6.006 -9.838 1.00 84.81 92 MET A O 1
ATOM 733 N N . GLU A 1 93 ? 3.402 3.788 -10.031 1.00 85.31 93 GLU A N 1
ATOM 734 C CA . GLU A 1 93 ? 1.993 3.423 -10.188 1.00 85.31 93 GLU A CA 1
ATOM 735 C C . GLU A 1 93 ? 1.161 3.846 -8.967 1.00 85.31 93 GLU A C 1
ATOM 737 O O . GLU A 1 93 ? 0.132 4.505 -9.109 1.00 85.31 93 GLU A O 1
ATOM 742 N N . LEU A 1 94 ? 1.632 3.549 -7.750 1.00 85.94 94 LEU A N 1
ATOM 743 C CA . LEU A 1 94 ? 0.965 3.975 -6.515 1.00 85.94 94 LEU A CA 1
ATOM 744 C C . LEU A 1 94 ? 0.885 5.495 -6.406 1.00 85.94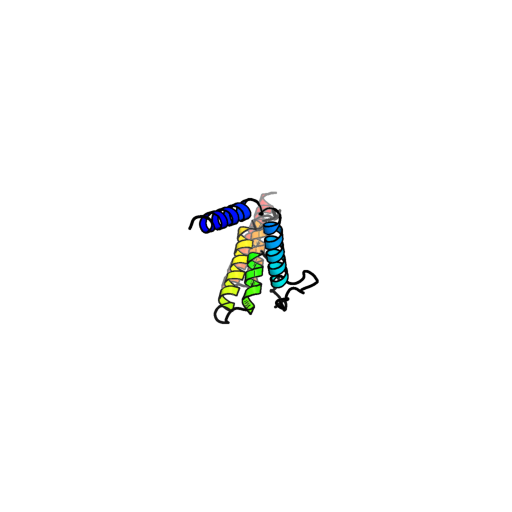 94 LEU A C 1
ATOM 746 O O . LEU A 1 94 ? -0.161 6.028 -6.048 1.00 85.94 94 LEU A O 1
ATOM 750 N N . ARG A 1 95 ? 1.966 6.204 -6.739 1.00 84.81 95 ARG A N 1
ATOM 751 C CA . ARG A 1 95 ? 1.975 7.664 -6.765 1.00 84.81 95 ARG A CA 1
ATOM 752 C C . ARG A 1 95 ? 0.934 8.189 -7.748 1.00 84.81 95 ARG A C 1
ATOM 754 O O . ARG A 1 95 ? 0.161 9.057 -7.375 1.00 84.81 95 ARG A O 1
ATOM 761 N N . ARG A 1 96 ? 0.873 7.655 -8.970 1.00 82.75 96 ARG A N 1
ATOM 762 C CA . ARG A 1 96 ? -0.122 8.063 -9.972 1.00 82.75 96 ARG A CA 1
ATOM 763 C C . ARG A 1 96 ? -1.543 7.844 -9.466 1.00 82.75 96 ARG A C 1
ATOM 765 O O . ARG A 1 96 ? -2.401 8.692 -9.687 1.00 82.75 96 ARG A O 1
ATOM 772 N N . VAL A 1 97 ? -1.797 6.737 -8.776 1.00 80.62 97 VAL A N 1
ATOM 773 C CA . VAL A 1 97 ? -3.099 6.475 -8.152 1.00 80.62 97 VAL A CA 1
ATOM 774 C C . VAL A 1 97 ? -3.388 7.494 -7.065 1.00 80.62 97 VAL A C 1
ATOM 776 O O . VAL A 1 97 ? -4.464 8.071 -7.076 1.00 80.62 97 VAL A O 1
ATOM 779 N N . LEU A 1 98 ? -2.452 7.758 -6.159 1.00 79.38 98 LEU A N 1
ATOM 780 C CA . LEU A 1 98 ? -2.640 8.707 -5.058 1.00 79.38 98 LEU A CA 1
ATOM 781 C C . LEU A 1 98 ? -2.771 10.163 -5.535 1.00 79.38 98 LEU A C 1
ATOM 783 O O . LEU A 1 98 ? -3.528 10.926 -4.944 1.00 79.38 98 LEU A O 1
ATOM 787 N N . ASP A 1 99 ? -2.069 10.531 -6.606 1.00 77.00 99 ASP A N 1
ATOM 788 C CA . ASP A 1 99 ? -2.094 11.872 -7.201 1.00 77.00 99 ASP A CA 1
ATOM 789 C C . ASP A 1 99 ? -3.325 12.057 -8.117 1.00 77.00 99 ASP A C 1
ATOM 791 O O . ASP A 1 99 ? -3.905 13.141 -8.182 1.00 77.00 99 ASP A O 1
ATOM 795 N N . GLY A 1 100 ? -3.731 11.004 -8.839 1.00 66.31 100 GLY A N 1
ATOM 796 C CA . GLY A 1 100 ? -4.819 11.015 -9.827 1.00 66.31 100 GLY A CA 1
ATOM 797 C C . GLY A 1 100 ? -6.193 10.664 -9.258 1.00 66.31 100 GLY A C 1
ATOM 798 O O . GLY A 1 100 ? -7.211 11.150 -9.749 1.00 66.31 100 GLY A O 1
ATOM 799 N N . THR A 1 101 ? -6.245 9.882 -8.181 1.00 52.03 101 THR A N 1
ATOM 800 C CA . THR A 1 101 ? -7.426 9.842 -7.331 1.00 52.03 101 THR A CA 1
ATOM 801 C C . THR A 1 101 ? -7.305 10.996 -6.336 1.00 52.03 101 THR A C 1
ATOM 803 O O . THR A 1 101 ? -6.708 10.877 -5.271 1.00 52.03 101 THR A O 1
ATOM 806 N N . LYS A 1 102 ? -8.083 12.069 -6.561 1.00 47.59 102 LYS A N 1
ATOM 807 C CA . LYS A 1 102 ? -8.989 12.411 -5.458 1.00 47.59 102 LYS A CA 1
ATOM 808 C C . LYS A 1 102 ? -9.628 11.071 -5.162 1.00 47.59 102 LYS A C 1
ATOM 810 O O . LYS A 1 102 ? -10.368 10.596 -6.022 1.00 47.59 102 LYS A O 1
ATOM 815 N N . LEU A 1 103 ? -9.245 10.408 -4.062 1.00 50.66 103 LEU A N 1
ATOM 816 C CA . LEU A 1 103 ? -10.083 9.373 -3.479 1.00 50.66 103 LEU A CA 1
ATOM 817 C C . LEU A 1 103 ? -11.465 9.953 -3.674 1.00 50.66 103 LEU A C 1
ATOM 819 O O . LEU A 1 103 ? -11.721 11.046 -3.153 1.00 50.66 103 LEU A O 1
ATOM 823 N N . GLU A 1 104 ? -12.282 9.354 -4.540 1.00 46.88 104 GLU A N 1
ATOM 824 C CA . GLU A 1 104 ? -13.675 9.701 -4.526 1.00 46.88 104 GLU A CA 1
ATOM 825 C C . GLU A 1 104 ? -14.069 9.221 -3.139 1.00 46.88 104 GLU A C 1
ATOM 827 O O . GLU A 1 104 ? -14.465 8.080 -2.904 1.00 46.88 104 GLU A O 1
ATOM 832 N N . VAL A 1 105 ? -13.931 10.135 -2.177 1.00 48.62 105 VAL A N 1
ATOM 833 C CA . VAL A 1 105 ? -14.864 10.354 -1.111 1.00 48.62 105 VAL A CA 1
ATOM 834 C C . VAL A 1 105 ? -16.140 10.619 -1.885 1.00 48.62 105 VAL A C 1
ATOM 836 O O . VAL A 1 105 ? -16.597 11.748 -2.010 1.00 48.62 105 VAL A O 1
ATOM 839 N N . ARG A 1 106 ? -16.683 9.542 -2.476 1.00 44.75 106 ARG A N 1
ATOM 840 C CA . ARG A 1 106 ? -18.080 9.387 -2.772 1.00 44.75 106 ARG A CA 1
ATOM 841 C C . ARG A 1 106 ? -18.689 9.992 -1.541 1.00 44.75 106 ARG A C 1
ATOM 843 O O . ARG A 1 106 ? -18.329 9.558 -0.439 1.00 44.75 106 ARG A O 1
ATOM 850 N N . GLU A 1 107 ? -19.413 11.083 -1.727 1.00 48.50 107 GLU A N 1
ATOM 851 C CA . GLU A 1 107 ? -20.083 11.779 -0.651 1.00 48.50 107 GLU A CA 1
ATOM 852 C C . GLU A 1 107 ? -21.028 10.741 -0.048 1.00 48.50 107 GLU A C 1
ATOM 854 O O . GLU A 1 107 ? -22.139 10.498 -0.510 1.00 48.50 107 GLU A O 1
ATOM 859 N N . ARG A 1 108 ? -20.486 9.934 0.864 1.00 56.16 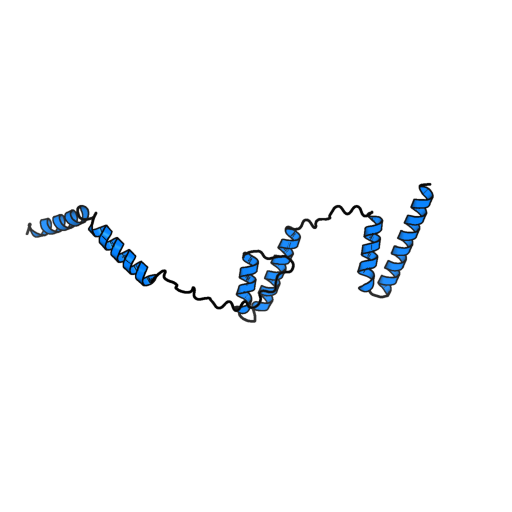108 ARG A N 1
ATOM 860 C CA . ARG A 1 108 ? -21.191 8.816 1.440 1.00 56.16 108 ARG A CA 1
ATOM 861 C C . ARG A 1 108 ? -22.095 9.530 2.400 1.00 56.16 108 ARG A C 1
ATOM 863 O O . ARG A 1 108 ? -21.607 10.081 3.387 1.00 56.16 108 ARG A O 1
ATOM 870 N N . GLN A 1 109 ? -23.384 9.488 2.092 1.00 55.75 109 GLN A N 1
ATOM 871 C CA . GLN A 1 109 ? -24.511 9.850 2.950 1.00 55.75 109 GLN A CA 1
ATOM 872 C C . GLN A 1 109 ? -24.516 9.085 4.297 1.00 55.75 109 GLN A C 1
ATOM 874 O O . GLN A 1 109 ? -25.546 8.951 4.942 1.00 55.75 109 GLN A O 1
ATOM 879 N N . GLU A 1 110 ? -23.382 8.526 4.719 1.00 60.53 110 GLU A N 1
ATOM 880 C CA . GLU A 1 110 ? -23.178 7.899 6.007 1.00 60.53 110 GLU A CA 1
ATOM 881 C C . GLU A 1 110 ? -22.709 8.964 6.994 1.00 60.53 110 GLU A C 1
ATOM 883 O O . GLU A 1 110 ? -21.680 9.623 6.789 1.00 60.53 110 GLU A O 1
ATOM 888 N N . ASP A 1 111 ? -23.465 9.074 8.083 1.00 76.38 111 ASP A N 1
ATOM 889 C CA . ASP A 1 111 ? -23.152 9.883 9.254 1.00 76.38 111 ASP A CA 1
ATOM 890 C C . ASP A 1 111 ? -21.666 9.713 9.659 1.00 76.38 111 ASP A C 1
ATOM 892 O O . ASP A 1 111 ? -21.181 8.580 9.811 1.00 76.38 111 ASP A O 1
ATOM 896 N N . PRO A 1 112 ? -20.914 10.816 9.849 1.00 76.94 112 PRO A N 1
ATOM 897 C CA . PRO A 1 112 ? -19.547 10.784 10.360 1.00 76.94 112 PRO A CA 1
ATOM 898 C C . PRO A 1 112 ? -19.351 9.902 11.604 1.00 76.94 112 PRO A C 1
ATOM 900 O O . PRO A 1 112 ? -18.280 9.308 11.761 1.00 76.94 112 PRO A O 1
ATOM 903 N N . ALA A 1 113 ? -20.349 9.800 12.490 1.00 77.88 113 ALA A N 1
ATOM 904 C CA . ALA A 1 113 ? -20.303 8.927 13.663 1.00 77.88 113 ALA A CA 1
ATOM 905 C C . ALA A 1 113 ? -20.282 7.440 13.277 1.00 77.88 113 ALA A C 1
ATOM 907 O O . ALA A 1 113 ? -19.396 6.698 13.717 1.00 77.88 113 ALA A O 1
ATOM 908 N N . PHE A 1 114 ? -21.172 7.036 12.369 1.00 79.94 114 PHE A N 1
ATOM 909 C CA . PHE A 1 114 ? -21.260 5.671 11.848 1.00 79.94 114 PHE A CA 1
ATOM 910 C C . PHE A 1 114 ? -19.976 5.252 11.119 1.00 79.94 114 PHE A C 1
ATOM 912 O O . PHE A 1 114 ? -19.476 4.137 11.275 1.00 79.94 114 PHE A O 1
ATOM 919 N N . ARG A 1 115 ? -19.365 6.185 10.383 1.00 81.81 115 ARG A N 1
ATOM 920 C CA . ARG A 1 115 ? -18.096 5.949 9.684 1.00 81.81 115 ARG A CA 1
ATOM 921 C C . ARG A 1 115 ? -16.937 5.680 10.643 1.00 81.81 115 ARG A C 1
ATOM 923 O O . ARG A 1 115 ? -16.170 4.740 10.432 1.00 81.81 115 ARG A O 1
ATOM 930 N N . ARG A 1 116 ? -16.803 6.499 11.692 1.00 83.62 116 ARG A N 1
ATOM 931 C CA . ARG A 1 116 ? -15.775 6.308 12.729 1.00 83.62 116 ARG A CA 1
ATOM 932 C C . ARG A 1 116 ? -15.954 4.963 13.432 1.00 83.62 116 ARG A C 1
ATOM 934 O O . ARG A 1 116 ? -14.972 4.248 13.612 1.00 83.62 116 ARG A O 1
ATOM 941 N N . HIS A 1 117 ? -17.196 4.594 13.744 1.00 87.69 117 HIS A N 1
ATOM 942 C CA . HIS A 1 117 ? -17.523 3.299 14.339 1.00 87.69 117 HIS A CA 1
ATOM 943 C C . HIS A 1 117 ? -17.072 2.135 13.437 1.00 87.69 117 HIS A C 1
ATOM 945 O O . HIS A 1 117 ? -16.351 1.240 13.881 1.00 87.69 117 HIS A O 1
ATOM 951 N N . ASN A 1 118 ? -17.411 2.180 12.145 1.00 85.44 118 ASN A N 1
ATOM 952 C CA . ASN A 1 118 ? -17.040 1.130 11.193 1.00 85.44 118 ASN A CA 1
ATOM 953 C C . ASN A 1 118 ? -15.528 1.024 10.967 1.00 85.44 118 ASN A C 1
ATOM 955 O O . ASN A 1 118 ? -15.013 -0.088 10.875 1.00 85.44 118 ASN A O 1
ATOM 959 N N . MET A 1 119 ? -14.802 2.146 10.922 1.00 88.06 119 MET A N 1
ATOM 960 C CA . MET A 1 119 ? -13.339 2.122 10.819 1.00 88.06 119 MET A CA 1
ATOM 961 C C . MET A 1 119 ? -12.694 1.453 12.034 1.00 88.06 119 MET A C 1
ATOM 963 O O . MET A 1 119 ? -11.874 0.551 11.873 1.00 88.06 119 MET A O 1
ATOM 967 N N . LEU A 1 120 ? -13.092 1.842 13.247 1.00 90.19 120 LEU A N 1
ATOM 968 C CA . LEU A 1 120 ? -12.568 1.242 14.477 1.00 90.19 120 LEU A CA 1
ATOM 969 C C . LEU A 1 120 ? -12.865 -0.265 14.539 1.00 90.19 120 LEU A C 1
ATOM 971 O O . LEU A 1 120 ? -11.994 -1.060 14.895 1.00 90.19 120 LEU A O 1
ATOM 975 N N . ARG A 1 121 ? -14.060 -0.679 14.099 1.00 89.06 121 ARG A N 1
ATOM 976 C CA . ARG A 1 121 ? -14.434 -2.094 13.986 1.00 89.06 121 ARG A CA 1
ATOM 977 C C . ARG A 1 121 ? -13.606 -2.846 12.940 1.00 89.06 121 ARG A C 1
ATOM 979 O O . ARG A 1 121 ? -13.247 -3.997 13.179 1.00 89.06 121 ARG A O 1
ATOM 986 N N . ALA A 1 122 ? -13.294 -2.216 11.808 1.00 90.31 122 ALA A N 1
ATOM 987 C CA . ALA A 1 122 ? -12.510 -2.815 10.729 1.00 90.31 122 ALA A CA 1
ATOM 988 C C . ALA A 1 122 ? -11.027 -2.988 11.091 1.00 90.31 122 ALA A C 1
ATOM 990 O O . ALA A 1 122 ? -10.410 -3.960 10.666 1.00 90.31 122 ALA A O 1
ATOM 991 N N . VAL A 1 123 ? -10.461 -2.079 11.893 1.00 91.06 123 VAL A N 1
ATOM 992 C CA . VAL A 1 123 ? -9.055 -2.143 12.337 1.00 91.06 123 VAL A CA 1
ATOM 993 C C . VAL A 1 123 ? -8.865 -3.133 13.495 1.00 91.06 123 VAL A C 1
ATOM 995 O O . VAL A 1 123 ? -7.802 -3.740 13.619 1.00 91.06 123 VAL A O 1
ATOM 998 N N . ARG A 1 124 ? -9.909 -3.380 14.298 1.00 90.19 124 ARG A N 1
ATOM 999 C CA . ARG A 1 124 ? -9.901 -4.292 15.460 1.00 90.19 124 ARG A CA 1
ATOM 1000 C C . ARG A 1 124 ? -9.187 -5.644 15.249 1.00 90.19 124 ARG A C 1
ATOM 1002 O O . ARG A 1 124 ? -8.470 -6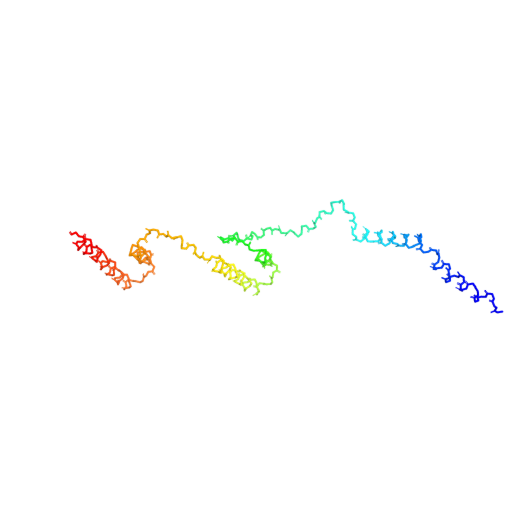.049 16.164 1.00 90.19 124 ARG A O 1
ATOM 1009 N N . PRO A 1 125 ? -9.348 -6.381 14.128 1.00 91.62 125 PRO A N 1
ATOM 1010 C CA . PRO A 1 125 ? -8.706 -7.687 13.943 1.00 91.62 125 PRO A CA 1
ATOM 1011 C C . PRO A 1 125 ? -7.175 -7.625 13.919 1.00 91.62 125 PRO A C 1
ATOM 1013 O O . PRO A 1 125 ? -6.531 -8.599 14.303 1.00 91.62 125 PRO A O 1
ATOM 1016 N N . PHE A 1 126 ? -6.609 -6.487 13.514 1.00 91.00 126 PHE A N 1
ATOM 1017 C CA . PHE A 1 126 ? -5.178 -6.307 13.255 1.00 91.00 126 PHE A CA 1
ATOM 1018 C C . PHE A 1 126 ? -4.392 -5.765 14.455 1.00 91.00 126 PHE A C 1
ATOM 1020 O O . PHE A 1 126 ? -3.176 -5.616 14.376 1.00 91.00 126 PHE A O 1
ATOM 1027 N N . LEU A 1 127 ? -5.074 -5.463 15.559 1.00 90.81 127 LEU A N 1
ATOM 1028 C CA . LEU A 1 127 ? -4.469 -4.871 16.749 1.00 90.81 127 LEU A CA 1
ATOM 1029 C C . LEU A 1 127 ? -4.001 -5.917 17.761 1.00 90.81 127 LEU A C 1
ATOM 1031 O O . LEU A 1 127 ? -4.434 -7.074 17.741 1.00 90.81 127 LEU A O 1
ATOM 1035 N N . LYS A 1 128 ? -3.142 -5.500 18.692 1.00 92.19 128 LYS A N 1
ATOM 1036 C CA . LYS A 1 128 ? -2.748 -6.311 19.851 1.00 92.19 128 LYS A CA 1
ATOM 1037 C C . LYS A 1 128 ? -3.867 -6.338 20.897 1.00 92.19 128 LYS A C 1
ATOM 1039 O O . LYS A 1 128 ? -4.767 -5.504 20.894 1.00 92.19 128 LYS A O 1
ATOM 1044 N N . THR A 1 129 ? -3.835 -7.309 21.809 1.00 90.44 129 THR A N 1
ATOM 1045 C CA . THR A 1 129 ? -4.901 -7.522 22.810 1.00 90.44 129 THR A CA 1
ATOM 1046 C C . THR A 1 129 ? -5.168 -6.291 23.685 1.00 90.44 129 THR A C 1
ATOM 1048 O O . THR A 1 129 ? -6.325 -5.992 23.970 1.00 90.44 129 THR A O 1
ATOM 1051 N N . GLU A 1 130 ? -4.124 -5.550 24.058 1.00 89.06 130 GLU A N 1
ATOM 1052 C CA . GLU A 1 130 ? -4.231 -4.315 24.849 1.00 89.06 130 GLU A CA 1
ATOM 1053 C C . GLU A 1 130 ? -4.988 -3.213 24.087 1.00 89.06 130 GLU A C 1
ATOM 1055 O O . GLU A 1 130 ? -5.940 -2.621 24.595 1.00 89.06 130 GLU A O 1
ATOM 1060 N N . GLU A 1 131 ? -4.633 -3.008 22.819 1.00 90.62 131 GLU A N 1
ATOM 1061 C CA . GLU A 1 131 ? -5.248 -2.018 21.929 1.00 90.62 131 GLU A CA 1
ATOM 1062 C C . GLU A 1 131 ? -6.705 -2.384 21.590 1.00 90.62 131 GLU A C 1
ATOM 1064 O O . GLU A 1 131 ? -7.562 -1.506 21.462 1.00 90.62 131 GLU A O 1
ATOM 1069 N N . LYS A 1 132 ? -7.029 -3.685 21.512 1.00 92.81 132 LYS A N 1
ATOM 1070 C CA . LYS A 1 132 ? -8.412 -4.162 21.324 1.00 92.81 132 LYS A CA 1
ATOM 1071 C C . LYS A 1 132 ? -9.323 -3.734 22.470 1.00 92.81 132 LYS A C 1
ATOM 1073 O O . LYS A 1 132 ? -10.436 -3.287 22.209 1.00 92.81 132 LYS A O 1
ATOM 1078 N N . ALA A 1 133 ? -8.862 -3.829 23.718 1.00 92.38 133 ALA A N 1
ATOM 1079 C CA . ALA A 1 133 ? -9.654 -3.419 24.879 1.00 92.38 133 ALA A CA 1
ATOM 1080 C C . ALA A 1 133 ? -9.946 -1.907 24.873 1.00 92.38 133 ALA A C 1
ATOM 1082 O O . ALA A 1 133 ? -11.045 -1.471 25.237 1.00 92.38 133 ALA A O 1
ATOM 1083 N N . GLN A 1 134 ? -8.984 -1.106 24.407 1.00 92.12 134 GLN A N 1
ATOM 1084 C CA . GLN A 1 134 ? -9.148 0.336 24.251 1.00 92.12 134 GLN A CA 1
ATOM 1085 C C . GLN A 1 134 ? -10.172 0.677 23.158 1.00 92.12 134 GLN A C 1
ATOM 1087 O O . GLN A 1 134 ? -11.070 1.490 23.396 1.00 92.12 134 GLN A O 1
ATOM 1092 N N . ILE A 1 135 ? -10.101 0.016 21.996 1.00 93.56 135 ILE A N 1
ATOM 1093 C CA . ILE A 1 135 ? -11.099 0.181 20.928 1.00 93.56 135 ILE A CA 1
ATOM 1094 C C . ILE A 1 135 ? -12.489 -0.274 21.380 1.00 93.56 135 ILE A C 1
ATOM 1096 O O . ILE A 1 135 ? -13.459 0.445 21.148 1.00 93.56 135 ILE A O 1
ATOM 1100 N N . ASP A 1 136 ? -12.606 -1.416 22.060 1.00 92.75 136 ASP A N 1
ATOM 1101 C CA . ASP A 1 136 ? -13.896 -1.932 22.533 1.00 92.75 136 ASP A CA 1
ATOM 1102 C C . ASP A 1 136 ? -14.550 -0.954 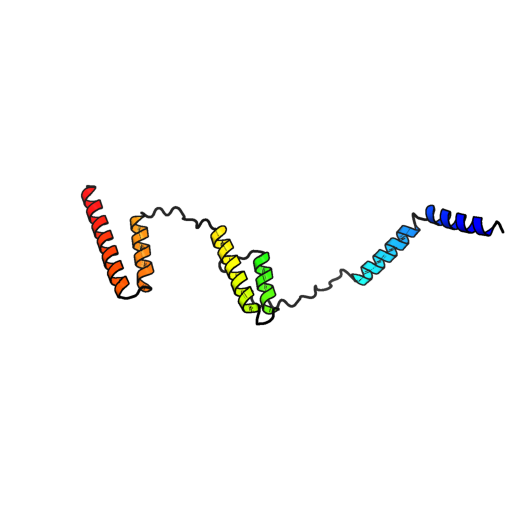23.535 1.00 92.75 136 ASP A C 1
ATOM 1104 O O . ASP A 1 136 ? -15.767 -0.762 23.526 1.00 92.75 136 ASP A O 1
ATOM 1108 N N . SER A 1 137 ? -13.746 -0.272 24.357 1.00 93.56 137 SER A N 1
ATOM 1109 C CA . SER A 1 137 ? -14.223 0.787 25.257 1.00 93.56 137 SER A CA 1
ATOM 1110 C C . SER A 1 137 ? -14.694 2.027 24.490 1.00 93.56 137 SER A C 1
ATOM 1112 O O . SER A 1 137 ? -15.759 2.570 24.787 1.00 93.56 137 SER A O 1
ATOM 1114 N N . MET A 1 138 ? -13.945 2.460 23.471 1.00 90.56 138 MET A N 1
ATOM 1115 C CA . MET A 1 138 ? -14.333 3.592 22.624 1.00 90.56 138 MET A CA 1
ATOM 1116 C C . MET A 1 138 ? -15.625 3.323 21.845 1.00 90.56 138 MET A C 1
ATOM 1118 O O . MET A 1 138 ? -16.498 4.189 21.817 1.00 90.56 138 MET A O 1
ATOM 1122 N N . LEU A 1 139 ? -15.778 2.130 21.261 1.00 92.38 139 LEU A N 1
ATOM 1123 C CA . LEU A 1 139 ? -16.987 1.737 20.530 1.00 92.38 139 LEU A CA 1
ATOM 1124 C C . LEU A 1 139 ? -18.226 1.788 21.434 1.00 92.38 139 LEU A C 1
ATOM 1126 O O . LEU A 1 139 ? -19.230 2.383 21.050 1.00 92.38 139 LEU A O 1
ATOM 1130 N N . LYS A 1 140 ? -18.127 1.271 22.665 1.00 93.12 140 LYS A N 1
ATOM 1131 C CA . LYS A 1 140 ? -19.213 1.346 23.657 1.00 93.12 140 LYS A CA 1
ATOM 1132 C C . LYS A 1 140 ? -19.574 2.783 24.027 1.00 93.12 140 LYS A C 1
ATOM 1134 O O . LYS A 1 140 ? -20.750 3.116 24.117 1.00 93.12 140 LYS A O 1
ATOM 1139 N N . ILE A 1 141 ? -18.582 3.651 24.236 1.00 91.81 141 ILE A N 1
ATOM 1140 C CA . ILE A 1 141 ? -18.836 5.068 24.545 1.00 91.81 141 ILE A CA 1
ATOM 1141 C C . ILE A 1 141 ? -19.560 5.749 23.380 1.00 91.81 141 ILE A C 1
ATOM 1143 O O . ILE A 1 141 ? -20.455 6.558 23.614 1.00 91.81 141 ILE A O 1
ATOM 1147 N N . MET A 1 142 ? -19.191 5.429 22.138 1.00 87.81 142 MET A N 1
ATOM 1148 C CA . MET A 1 142 ? -19.876 5.952 20.955 1.00 87.81 142 MET A CA 1
ATOM 1149 C C . MET A 1 142 ? -21.337 5.493 20.900 1.00 87.81 142 MET A C 1
ATOM 1151 O O . MET A 1 142 ? -22.214 6.331 20.732 1.00 87.81 142 MET A O 1
ATOM 1155 N N . GLU A 1 143 ? -21.612 4.209 21.141 1.00 87.38 143 GLU A N 1
ATOM 1156 C CA . GLU A 1 143 ? -22.984 3.679 21.192 1.00 87.38 143 GLU A CA 1
ATOM 1157 C C . GLU A 1 143 ? -23.826 4.352 22.285 1.00 87.38 143 GLU A C 1
ATOM 1159 O O . GLU A 1 143 ? -24.967 4.742 22.047 1.00 87.38 143 GLU A O 1
ATOM 1164 N N . VAL A 1 144 ? -23.256 4.547 23.479 1.00 90.31 144 VAL A N 1
ATOM 1165 C CA . VAL A 1 144 ? -23.938 5.237 24.584 1.00 90.31 144 VAL A CA 1
ATOM 1166 C C . VAL A 1 144 ? -24.231 6.694 24.229 1.00 90.31 144 VAL A C 1
ATOM 1168 O O . VAL A 1 144 ? -25.332 7.174 24.495 1.00 90.31 144 VAL A O 1
ATOM 1171 N N . LYS A 1 145 ? -23.278 7.398 23.606 1.00 86.00 145 LYS A N 1
ATOM 1172 C CA . LYS A 1 145 ? -23.484 8.778 23.143 1.00 86.00 145 LYS A CA 1
ATOM 1173 C C . LYS A 1 145 ? -24.598 8.868 22.106 1.00 86.00 145 LYS A C 1
ATOM 1175 O O . LYS A 1 145 ? -25.430 9.762 22.214 1.00 86.00 145 LYS A O 1
ATOM 1180 N N . ASP A 1 146 ? -24.657 7.932 21.164 1.00 84.06 146 ASP A N 1
ATOM 1181 C CA . ASP A 1 146 ? -25.714 7.897 20.151 1.00 84.06 146 ASP A CA 1
ATOM 1182 C C . ASP A 1 146 ? -27.092 7.633 20.781 1.00 84.06 146 ASP A C 1
ATOM 1184 O O . ASP A 1 146 ? -28.084 8.248 20.389 1.00 84.06 146 ASP A O 1
ATOM 1188 N N . ILE A 1 147 ? -27.168 6.758 21.791 1.00 85.06 147 ILE A N 1
ATOM 1189 C CA . ILE A 1 147 ? -28.410 6.491 22.535 1.00 85.06 147 ILE A CA 1
ATOM 1190 C C . ILE A 1 147 ? -28.870 7.735 23.307 1.00 85.06 147 ILE A C 1
ATOM 1192 O O . ILE A 1 147 ? -30.054 8.070 23.271 1.00 85.06 147 ILE A O 1
ATOM 1196 N N . LEU A 1 148 ? -27.952 8.424 23.992 1.00 85.00 148 LEU A N 1
ATOM 1197 C CA . LEU A 1 148 ? -28.260 9.647 24.740 1.00 85.00 148 LEU A CA 1
ATOM 1198 C C . LEU A 1 148 ? -28.721 10.772 23.809 1.00 85.00 148 LEU A C 1
ATOM 1200 O O . LEU A 1 148 ? -29.766 11.366 24.055 1.00 85.00 148 LEU A O 1
ATOM 1204 N N . ALA A 1 149 ? -28.017 10.992 22.697 1.00 81.06 149 ALA A N 1
ATOM 1205 C CA . ALA A 1 149 ? -28.379 12.008 21.711 1.00 81.06 149 ALA A CA 1
ATOM 1206 C C . ALA A 1 149 ? -29.770 11.765 21.099 1.00 81.06 149 ALA A C 1
ATOM 1208 O O . ALA A 1 149 ? -30.538 12.702 20.900 1.00 81.06 149 ALA A O 1
ATOM 1209 N N . ARG A 1 150 ? -30.140 10.500 20.849 1.00 77.06 150 ARG A N 1
ATOM 1210 C CA . ARG A 1 150 ? -31.493 10.141 20.383 1.00 77.06 150 ARG A CA 1
ATOM 1211 C C . ARG A 1 150 ? -32.576 10.389 21.431 1.00 77.06 150 ARG A C 1
ATOM 1213 O O . ARG A 1 150 ? -33.719 10.624 21.056 1.00 77.06 150 ARG A O 1
ATOM 1220 N N . LYS A 1 151 ? -32.231 10.313 22.718 1.00 73.38 151 LYS A N 1
ATOM 1221 C CA . LYS A 1 151 ? -33.157 10.530 23.836 1.00 73.38 151 LYS A CA 1
ATOM 1222 C C . LYS A 1 151 ? -33.369 12.016 24.151 1.00 73.38 151 LYS A C 1
ATOM 1224 O O . LYS A 1 151 ? -34.428 12.363 24.648 1.00 73.38 151 LYS A O 1
ATOM 1229 N N . GLU A 1 152 ? -32.385 12.869 23.870 1.00 67.19 152 GLU A N 1
ATOM 1230 C CA . GLU A 1 152 ? -32.469 14.331 24.053 1.00 67.19 152 GLU A CA 1
ATOM 1231 C C . GLU A 1 152 ? -33.143 15.061 22.875 1.00 67.19 152 GLU A C 1
ATOM 1233 O O . GLU A 1 152 ? -33.535 16.216 23.012 1.00 67.19 152 GLU A O 1
ATOM 1238 N N . GLY A 1 153 ? -33.275 14.405 21.716 1.00 58.12 153 GLY A N 1
ATOM 1239 C CA . GLY A 1 153 ? -33.964 14.931 20.530 1.00 58.12 153 GLY A CA 1
ATOM 1240 C C . GLY A 1 153 ? -35.465 14.608 20.440 1.00 58.12 153 GLY A C 1
ATOM 1241 O O . GLY A 1 153 ? -36.052 14.837 19.381 1.00 58.12 153 GLY A O 1
ATOM 1242 N N . GLN A 1 154 ? -36.060 14.048 21.500 1.00 44.66 154 GLN A N 1
ATOM 1243 C CA . GLN A 1 154 ? -37.505 13.832 21.690 1.00 44.66 154 GLN A CA 1
ATOM 1244 C C . GLN A 1 154 ? -38.021 14.736 22.808 1.00 44.66 154 GLN A C 1
ATOM 1246 O O . GLN A 1 154 ? -39.175 15.198 22.681 1.00 44.66 154 GLN A O 1
#

Secondary structure (DSSP, 8-state):
--HHHHHHHHHHHHHHHSTTTHHHHHHHHHHHHHHHHT--SS--------------PPPTT---HHHHHHHHHGGGS-HHHHHHHHHHHHHHHHHHHHHH---------S-HHHHHHHHHHHHGGGS-HHHHHHHHHHHHHHHHHHHHHHHHT-

Radius of gyration: 37.48 Å; chains: 1; bounding box: 84×41×101 Å

pLDDT: mean 72.28, std 17.18, range [34.56, 93.56]

Foldseek 3Di:
DPVVVVVVVVVVVCVVVVCPVVVVVVVVVVVVVVCVVVPDPPDPPPPPPPPPVPVLPQDPQHDDPVLVVLSSCLVVDDPVCSVVSVVVSVVVSVVCCVVVDPPPPVVPPDDPLVVVLVVLVVCLVVDDPVVNVVSVVVNVVSVVVVVVVVVVVD